Protein AF-A0A285LT43-F1 (afdb_monomer_lite)

Secondary structure (DSSP, 8-state):
-EEEEEEEE---SS-EEEEEETT-EEEEEEE----TTSPPP--EEEEEEEETT--SEEEEEEEE--------TTPPPP-------SSTTPEEEE-SS-EEEEEE-S-SS---------

Structure (mmCIF, N/CA/C/O backbone):
data_AF-A0A285LT43-F1
#
_entry.id   AF-A0A285LT43-F1
#
loop_
_atom_site.group_PDB
_atom_site.id
_atom_site.type_symbol
_atom_site.label_atom_id
_atom_site.label_alt_id
_atom_site.label_comp_id
_atom_site.label_asym_id
_atom_site.label_entity_id
_atom_site.label_seq_id
_atom_site.pdbx_PDB_ins_code
_atom_site.Cartn_x
_atom_site.Cartn_y
_atom_site.Cartn_z
_atom_site.occupancy
_atom_site.B_iso_or_equiv
_atom_site.auth_seq_id
_atom_site.auth_comp_id
_atom_site.auth_asym_id
_atom_site.auth_atom_id
_atom_site.pdbx_PDB_model_num
ATOM 1 N N . MET A 1 1 ? 1.463 -8.954 -21.523 1.00 63.94 1 MET A N 1
ATOM 2 C CA . MET A 1 1 ? 0.320 -9.399 -20.696 1.00 63.94 1 MET A CA 1
ATOM 3 C C . MET A 1 1 ? 0.419 -8.678 -19.355 1.00 63.94 1 MET A C 1
ATOM 5 O O . MET A 1 1 ? 1.484 -8.163 -19.025 1.00 63.94 1 MET A O 1
ATOM 9 N N . THR A 1 2 ? -0.677 -8.574 -18.611 1.00 78.69 2 THR A N 1
ATOM 10 C CA . THR A 1 2 ? -0.688 -7.975 -17.268 1.00 78.69 2 THR A CA 1
ATOM 11 C C . THR A 1 2 ? -0.785 -9.095 -16.241 1.00 78.69 2 THR A C 1
ATOM 13 O O . THR A 1 2 ? -1.584 -10.013 -16.425 1.00 78.69 2 THR A O 1
ATOM 16 N N . LYS A 1 3 ? 0.014 -9.033 -15.173 1.00 86.81 3 LYS A N 1
ATOM 17 C CA . LYS A 1 3 ? -0.004 -10.011 -14.075 1.00 86.81 3 LYS A CA 1
ATOM 18 C C . LYS A 1 3 ? -0.504 -9.357 -12.792 1.00 86.81 3 LYS A C 1
ATOM 20 O O . LYS A 1 3 ? -0.312 -8.158 -12.593 1.00 86.81 3 LYS A O 1
ATOM 25 N N . ILE A 1 4 ? -1.141 -10.154 -11.936 1.00 90.88 4 ILE A N 1
ATOM 26 C CA . ILE A 1 4 ? -1.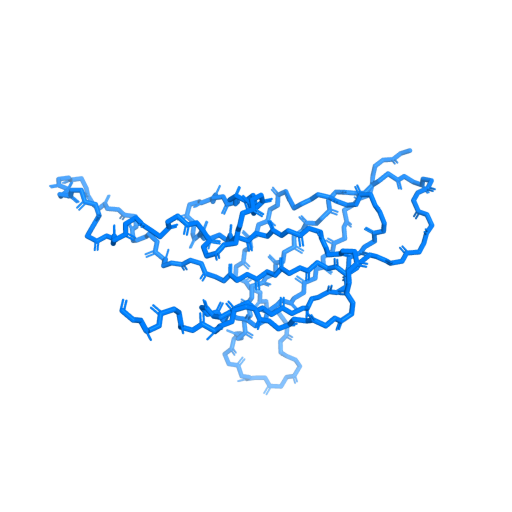522 -9.758 -10.579 1.00 90.88 4 ILE A CA 1
ATOM 27 C C . ILE A 1 4 ? -0.643 -10.527 -9.595 1.00 90.88 4 ILE A C 1
ATOM 29 O O . ILE A 1 4 ? -0.560 -11.751 -9.673 1.00 90.88 4 ILE A O 1
ATOM 33 N N . VAL A 1 5 ? 0.003 -9.810 -8.679 1.00 90.25 5 VAL A N 1
ATOM 34 C CA . VAL A 1 5 ? 0.801 -10.387 -7.591 1.00 90.25 5 VAL A CA 1
ATOM 35 C C . VAL A 1 5 ? 0.114 -10.103 -6.265 1.00 90.25 5 VAL A C 1
ATOM 37 O O . VAL A 1 5 ? -0.343 -8.987 -6.037 1.00 90.25 5 VAL A O 1
ATOM 40 N N . CYS A 1 6 ? 0.035 -11.111 -5.402 1.00 91.88 6 CYS A N 1
ATOM 41 C CA . CYS A 1 6 ? -0.517 -10.981 -4.060 1.00 91.88 6 CYS A CA 1
ATOM 42 C C . CYS A 1 6 ? 0.617 -10.824 -3.041 1.00 91.88 6 CYS A C 1
ATOM 44 O O . CYS A 1 6 ? 1.565 -11.610 -3.047 1.00 91.88 6 CYS A O 1
ATOM 46 N N . ILE A 1 7 ? 0.512 -9.817 -2.175 1.00 90.00 7 ILE A N 1
ATOM 47 C CA . ILE A 1 7 ? 1.444 -9.539 -1.081 1.00 90.00 7 ILE A CA 1
ATOM 48 C C . ILE A 1 7 ? 0.634 -9.394 0.204 1.00 90.00 7 ILE A C 1
ATOM 50 O O . ILE A 1 7 ? -0.247 -8.538 0.299 1.00 90.00 7 ILE A O 1
ATOM 54 N N . LEU A 1 8 ? 0.945 -10.218 1.202 1.00 89.88 8 LEU A N 1
ATOM 55 C CA . LEU A 1 8 ? 0.352 -10.118 2.530 1.00 89.88 8 LEU A CA 1
ATOM 56 C C . LEU A 1 8 ? 1.108 -9.068 3.349 1.00 89.88 8 LEU A C 1
ATOM 58 O O . LEU A 1 8 ? 2.3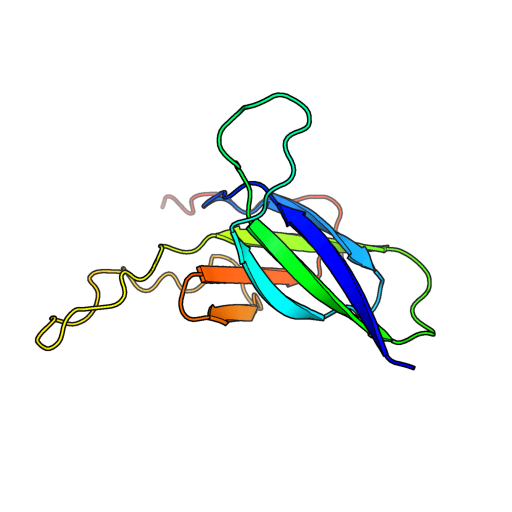11 -9.208 3.565 1.00 89.88 8 LEU A O 1
ATOM 62 N N . ILE A 1 9 ? 0.404 -8.043 3.823 1.00 87.88 9 ILE A N 1
ATOM 63 C CA . ILE A 1 9 ? 0.962 -7.022 4.715 1.00 87.88 9 ILE A CA 1
ATOM 64 C C . ILE A 1 9 ? 0.358 -7.142 6.111 1.00 87.88 9 ILE A C 1
ATOM 66 O O . ILE A 1 9 ? -0.803 -7.523 6.270 1.00 87.88 9 ILE A O 1
ATOM 70 N N . GLN A 1 10 ? 1.130 -6.780 7.133 1.00 85.12 10 GLN A N 1
ATOM 71 C CA . GLN A 1 10 ? 0.573 -6.573 8.466 1.00 85.12 10 GLN A CA 1
ATOM 72 C C . GLN A 1 10 ? -0.155 -5.219 8.506 1.00 85.12 10 GLN A C 1
ATOM 74 O O . GLN A 1 10 ? 0.392 -4.234 8.002 1.00 85.12 10 GLN A O 1
ATOM 79 N N . PRO A 1 11 ? -1.368 -5.132 9.086 1.00 80.81 11 PRO A N 1
ATOM 80 C CA . PRO A 1 11 ? -2.032 -3.851 9.277 1.00 80.81 11 PRO A CA 1
ATOM 81 C C . PRO A 1 11 ? -1.184 -2.987 10.211 1.00 80.81 11 PRO A C 1
ATOM 83 O O . PRO A 1 11 ? -0.969 -3.345 11.366 1.00 80.81 11 PRO A O 1
ATOM 86 N N . ASN A 1 12 ? -0.709 -1.848 9.718 1.00 81.75 12 ASN A N 1
ATOM 87 C CA . ASN A 1 12 ? 0.052 -0.896 10.513 1.00 81.75 12 ASN A CA 1
ATOM 88 C C . ASN A 1 12 ? -0.374 0.524 10.145 1.00 81.75 12 ASN A C 1
ATOM 90 O O . ASN A 1 12 ? -0.421 0.864 8.965 1.00 81.75 12 ASN A O 1
ATOM 94 N N . THR A 1 13 ? -0.704 1.348 11.137 1.00 80.69 13 THR A N 1
ATOM 95 C CA . THR A 1 13 ? -1.014 2.768 10.920 1.00 80.69 13 THR A CA 1
ATOM 96 C C . THR A 1 13 ? 0.232 3.598 10.630 1.00 80.69 13 THR A C 1
ATOM 98 O O . THR A 1 13 ? 0.114 4.716 10.135 1.00 80.69 13 THR A O 1
ATOM 101 N N . GLU A 1 14 ? 1.417 3.065 10.918 1.00 81.00 14 GLU A N 1
ATOM 102 C CA . GLU A 1 14 ? 2.705 3.642 10.558 1.00 81.00 14 GLU A CA 1
ATOM 103 C C . GLU A 1 14 ? 3.158 3.219 9.155 1.00 81.00 14 GLU A C 1
ATOM 105 O O . GLU A 1 14 ? 2.824 2.139 8.659 1.00 81.00 14 GLU A O 1
ATOM 110 N N . TRP A 1 15 ? 3.971 4.064 8.519 1.00 83.56 15 TRP A N 1
ATOM 111 C CA . TRP A 1 15 ? 4.581 3.752 7.230 1.00 83.56 15 TRP A CA 1
ATOM 112 C C . TRP A 1 15 ? 5.536 2.563 7.332 1.00 83.56 15 TRP A C 1
ATOM 114 O O . TRP A 1 15 ? 6.552 2.622 8.018 1.00 83.56 15 TRP A O 1
ATOM 124 N N . THR A 1 16 ? 5.227 1.499 6.596 1.00 84.69 16 THR A N 1
ATOM 125 C CA . THR A 1 16 ? 6.015 0.265 6.537 1.00 84.69 16 THR A CA 1
ATOM 126 C C . THR A 1 16 ? 6.522 0.037 5.114 1.00 84.69 16 THR A C 1
ATOM 128 O O . THR A 1 16 ? 5.844 0.381 4.147 1.00 84.69 16 THR A O 1
ATOM 131 N N . SER A 1 17 ? 7.720 -0.531 4.968 1.00 88.00 17 SER A N 1
ATOM 132 C CA . SER A 1 17 ? 8.283 -0.879 3.657 1.00 88.00 17 SER A CA 1
ATOM 133 C C . SER A 1 17 ? 7.880 -2.288 3.232 1.00 88.00 17 SER A C 1
ATOM 135 O O . SER A 1 17 ? 7.991 -3.228 4.015 1.00 88.00 17 SER A O 1
ATOM 137 N N . ILE A 1 18 ? 7.479 -2.435 1.972 1.00 89.62 18 ILE A N 1
ATOM 138 C CA . ILE A 1 18 ? 7.258 -3.713 1.291 1.00 89.62 18 ILE A CA 1
ATOM 139 C C . ILE A 1 18 ? 7.996 -3.716 -0.050 1.00 89.62 18 ILE A C 1
ATOM 141 O O . ILE A 1 18 ? 8.328 -2.659 -0.592 1.00 89.62 18 ILE A O 1
ATOM 145 N N . GLU A 1 19 ? 8.229 -4.897 -0.607 1.00 90.75 19 GLU A N 1
ATOM 146 C CA . GLU A 1 19 ? 8.748 -5.051 -1.966 1.00 90.75 19 GLU A CA 1
ATOM 147 C C . GLU A 1 19 ? 7.609 -5.424 -2.908 1.00 90.75 19 GLU A C 1
ATOM 149 O O . GLU A 1 19 ? 6.851 -6.355 -2.641 1.00 90.75 19 GLU A O 1
ATOM 154 N N . VAL A 1 20 ? 7.488 -4.693 -4.013 1.00 90.81 20 VAL A N 1
ATOM 155 C CA . VAL A 1 20 ? 6.523 -4.965 -5.084 1.00 90.81 20 VAL A CA 1
ATOM 156 C C . VAL A 1 20 ? 7.288 -5.186 -6.387 1.00 90.81 20 VAL A C 1
ATOM 158 O O . VAL A 1 20 ? 8.382 -4.645 -6.539 1.00 90.81 20 VAL A O 1
ATOM 161 N N . PRO A 1 21 ? 6.761 -5.940 -7.364 1.00 91.12 21 PRO A N 1
ATOM 162 C CA . PRO A 1 21 ? 7.385 -5.992 -8.683 1.00 91.12 21 PRO A CA 1
ATOM 163 C C . PRO A 1 21 ? 7.525 -4.584 -9.271 1.00 91.12 21 PRO A C 1
ATOM 165 O O . PRO A 1 21 ? 6.654 -3.734 -9.047 1.00 91.12 21 PRO A O 1
ATOM 168 N N . ALA A 1 22 ? 8.580 -4.338 -10.046 1.00 87.62 22 ALA A N 1
ATOM 169 C CA . ALA A 1 22 ? 8.763 -3.051 -10.708 1.00 87.62 22 ALA A CA 1
ATOM 170 C C . ALA A 1 22 ? 7.518 -2.658 -11.526 1.00 87.62 22 ALA A C 1
ATOM 172 O O . ALA A 1 22 ? 6.747 -3.515 -11.966 1.00 87.62 22 ALA A O 1
ATOM 173 N N . GLY A 1 23 ? 7.254 -1.359 -11.673 1.00 87.88 23 GLY A N 1
ATOM 174 C CA . GLY A 1 23 ? 6.086 -0.896 -12.435 1.00 87.88 23 GLY A CA 1
ATOM 175 C C . GLY A 1 23 ? 4.715 -1.231 -11.818 1.00 87.88 23 GLY A C 1
ATOM 176 O O . GLY A 1 23 ? 3.692 -0.868 -12.393 1.00 87.88 23 GLY A O 1
ATOM 177 N N . SER A 1 24 ? 4.654 -1.849 -10.632 1.00 91.31 24 SER A N 1
ATOM 178 C CA . SER A 1 24 ? 3.380 -2.281 -10.045 1.00 91.31 24 SER A CA 1
ATOM 179 C C . SER A 1 24 ? 2.496 -1.132 -9.560 1.00 91.31 24 SER A C 1
ATOM 181 O O . SER A 1 24 ? 2.982 -0.069 -9.170 1.00 91.31 24 SER A O 1
ATOM 183 N N . SER A 1 25 ? 1.185 -1.374 -9.545 1.00 92.88 25 SER A N 1
ATOM 184 C CA . SER A 1 25 ? 0.168 -0.511 -8.930 1.00 92.88 25 SER A CA 1
ATOM 185 C C . SER A 1 25 ? -0.810 -1.341 -8.100 1.00 92.88 25 SER A C 1
ATOM 187 O O . SER A 1 25 ? -1.237 -2.405 -8.550 1.00 92.88 25 SER A O 1
ATOM 189 N N . LEU A 1 26 ? -1.181 -0.856 -6.915 1.00 93.31 26 LEU A N 1
ATOM 190 C CA . LEU A 1 26 ? -2.167 -1.509 -6.051 1.00 93.31 26 LEU A CA 1
ATOM 191 C C . LEU A 1 26 ? -3.564 -1.428 -6.685 1.00 93.31 26 LEU A C 1
ATOM 193 O O . LEU A 1 26 ? -3.986 -0.351 -7.105 1.00 93.31 26 LEU A O 1
ATOM 197 N N . VAL A 1 27 ? -4.270 -2.559 -6.774 1.00 94.62 27 VAL A N 1
ATOM 198 C CA . VAL A 1 27 ? -5.589 -2.643 -7.432 1.00 94.62 27 VAL A CA 1
ATOM 199 C C . VAL A 1 27 ? -6.677 -3.300 -6.590 1.00 94.62 27 VAL A C 1
ATOM 201 O O . VAL A 1 27 ? -7.853 -3.083 -6.870 1.00 94.62 27 VAL A O 1
ATOM 204 N N . TRP A 1 28 ? -6.320 -4.085 -5.574 1.00 92.62 28 TRP A N 1
ATOM 205 C CA . TRP A 1 28 ? -7.292 -4.691 -4.665 1.00 92.62 28 TRP A CA 1
ATOM 206 C C . TRP A 1 28 ? -6.676 -4.956 -3.291 1.00 92.62 28 TRP A C 1
ATOM 208 O O . TRP A 1 28 ? -5.460 -5.135 -3.185 1.00 92.62 28 TRP A O 1
ATOM 218 N N . ALA A 1 29 ? -7.509 -5.014 -2.255 1.00 90.19 29 ALA A N 1
ATOM 219 C CA . ALA A 1 29 ? -7.117 -5.470 -0.930 1.00 90.19 29 ALA A CA 1
ATOM 220 C C . ALA A 1 29 ? -8.264 -6.245 -0.274 1.00 90.19 29 ALA A C 1
ATOM 222 O O . ALA A 1 29 ? -9.426 -5.894 -0.454 1.00 90.19 29 ALA A O 1
ATOM 223 N N . GLU A 1 30 ? -7.952 -7.280 0.491 1.00 88.50 30 GLU A N 1
ATOM 224 C CA . GLU A 1 30 ? -8.946 -8.050 1.243 1.00 88.50 30 GLU A CA 1
ATOM 225 C C . GLU A 1 30 ? -8.345 -8.555 2.564 1.00 88.50 30 GLU A C 1
ATOM 227 O O . GLU A 1 30 ? -7.115 -8.535 2.721 1.00 88.50 30 GLU A O 1
ATOM 232 N N . PRO A 1 31 ? -9.167 -9.018 3.522 1.00 84.12 31 PRO A N 1
ATOM 233 C CA . PRO A 1 31 ? -8.656 -9.675 4.717 1.00 84.12 31 PRO A CA 1
ATOM 234 C C . PRO A 1 31 ? -7.735 -10.833 4.329 1.00 84.12 31 PRO A C 1
ATOM 236 O O . PRO A 1 31 ? -8.143 -11.790 3.676 1.00 84.12 31 PRO A O 1
ATOM 239 N N . GLY A 1 32 ? -6.462 -10.731 4.701 1.00 70.88 32 GLY A N 1
ATOM 240 C CA . GLY A 1 32 ? -5.457 -11.705 4.308 1.00 70.88 32 GLY A CA 1
ATOM 241 C C . GLY A 1 32 ? -5.476 -12.922 5.224 1.00 70.88 32 GLY A C 1
ATOM 242 O O . GLY A 1 32 ? -5.412 -12.777 6.444 1.00 70.88 32 GLY A O 1
ATOM 243 N N . GLY A 1 33 ? -5.502 -14.128 4.647 1.00 56.66 33 GLY A N 1
ATOM 244 C CA . GLY A 1 33 ? -5.394 -15.363 5.420 1.00 56.66 33 GLY A CA 1
ATOM 245 C C . GLY A 1 33 ? -4.879 -16.566 4.637 1.00 56.66 33 GLY A C 1
ATOM 246 O O . GLY A 1 33 ? -5.590 -17.094 3.795 1.00 56.66 33 GLY A O 1
ATOM 247 N N . ILE A 1 34 ? -3.693 -17.060 5.017 1.00 45.81 34 IL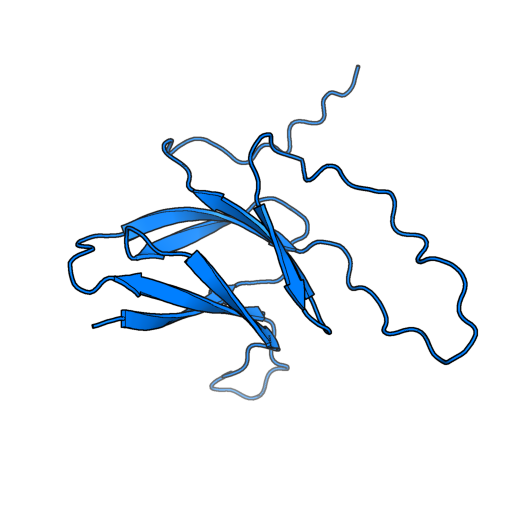E A N 1
ATOM 248 C CA . ILE A 1 34 ? -3.442 -18.491 5.259 1.00 45.81 34 ILE A CA 1
ATOM 249 C C . ILE A 1 34 ? -2.527 -18.576 6.485 1.00 45.81 34 ILE A C 1
ATOM 251 O O . ILE A 1 34 ? -1.356 -18.208 6.421 1.00 45.81 34 ILE A O 1
ATOM 255 N N . VAL A 1 35 ? -3.055 -19.081 7.601 1.00 42.84 35 VAL A N 1
ATOM 256 C CA . VAL A 1 35 ? -2.244 -19.533 8.736 1.00 42.84 35 VAL A CA 1
ATOM 257 C C . VAL A 1 35 ? -2.130 -21.046 8.624 1.00 42.84 35 VAL A C 1
ATOM 259 O O . VAL A 1 35 ? -3.103 -21.768 8.845 1.00 42.84 35 VAL A O 1
ATOM 262 N N . VAL A 1 36 ? -0.942 -21.552 8.300 1.00 43.69 36 VAL A N 1
ATOM 263 C CA . VAL A 1 36 ? -0.619 -22.954 8.584 1.00 43.69 36 VAL A CA 1
ATOM 264 C C . VAL A 1 36 ? -0.477 -23.052 10.107 1.00 43.69 36 VAL A C 1
ATOM 266 O O . VAL A 1 36 ? 0.573 -22.714 10.639 1.00 43.69 36 VAL A O 1
ATOM 269 N N . GLY A 1 37 ? -1.548 -23.422 10.825 1.00 46.88 37 GLY A N 1
ATOM 270 C CA . GLY A 1 37 ? -1.483 -23.646 12.281 1.00 46.88 37 GLY A CA 1
ATOM 271 C C . GLY A 1 37 ? -2.548 -22.996 13.178 1.00 46.88 37 GLY A C 1
ATOM 272 O O . GLY A 1 37 ? -2.297 -22.856 14.368 1.00 46.88 37 GLY A O 1
ATOM 273 N N . GLY A 1 38 ? -3.728 -22.618 12.670 1.00 41.03 38 GLY A N 1
ATOM 274 C CA . GLY A 1 38 ? -4.908 -22.391 13.530 1.00 41.03 38 GLY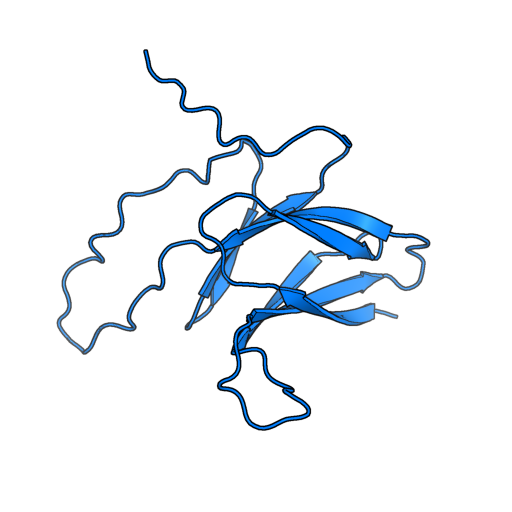 A CA 1
ATOM 275 C C . GLY A 1 38 ? -4.974 -21.071 14.317 1.00 41.03 38 GLY A C 1
ATOM 276 O O . GLY A 1 38 ? -5.764 -20.971 15.251 1.00 41.03 38 GLY A O 1
ATOM 277 N N . GLY A 1 39 ? -4.186 -20.058 13.950 1.00 51.50 39 GLY A N 1
ATOM 278 C CA . GLY A 1 39 ? -4.345 -18.687 14.452 1.00 51.50 39 GLY A CA 1
ATOM 279 C C . GLY A 1 39 ? -5.320 -17.860 13.604 1.00 51.50 39 GLY A C 1
ATOM 280 O O . GLY A 1 39 ? -5.466 -18.111 12.407 1.00 51.50 39 GLY A O 1
ATOM 281 N N . THR A 1 40 ? -5.977 -16.867 14.211 1.00 51.81 40 THR A N 1
ATOM 282 C CA . THR A 1 40 ? -6.802 -15.869 13.506 1.00 51.81 40 THR A CA 1
ATOM 283 C C . THR A 1 40 ? -5.982 -15.207 12.388 1.00 51.81 40 THR A C 1
ATOM 285 O O . THR A 1 40 ? -4.827 -14.853 12.643 1.00 51.81 40 THR A O 1
ATOM 288 N N . PRO A 1 41 ? -6.527 -15.017 11.171 1.00 53.81 41 PRO A N 1
ATOM 289 C CA . PRO A 1 41 ? -5.802 -14.354 10.090 1.00 53.81 41 PRO A CA 1
ATOM 290 C C . PRO A 1 41 ? -5.376 -12.946 10.526 1.00 53.81 41 PRO A C 1
ATOM 292 O O . PRO A 1 41 ? -6.226 -12.129 10.876 1.00 53.81 41 PRO A O 1
ATOM 295 N N . SER A 1 42 ? -4.073 -12.656 10.543 1.00 68.81 42 SER A N 1
ATOM 296 C CA . SER A 1 42 ? -3.548 -11.333 10.901 1.00 68.81 42 SER A CA 1
ATOM 297 C C . SER A 1 42 ? -2.815 -10.710 9.714 1.00 68.81 42 SER A C 1
ATOM 299 O O . SER A 1 42 ? -1.590 -10.711 9.624 1.00 68.81 42 SER A O 1
ATOM 301 N N . GLY A 1 43 ? -3.576 -10.183 8.755 1.00 83.81 43 GLY A N 1
ATOM 302 C CA . GLY A 1 43 ? -2.998 -9.523 7.589 1.00 83.81 43 GLY A CA 1
ATOM 303 C C . GLY A 1 43 ? -4.024 -8.888 6.660 1.00 83.81 43 GLY A C 1
ATOM 304 O O . GLY A 1 43 ? -5.225 -9.124 6.772 1.00 83.81 43 GLY A O 1
ATOM 305 N N . ILE A 1 44 ? -3.528 -8.095 5.716 1.00 88.06 44 ILE A N 1
ATOM 306 C CA . ILE A 1 44 ? -4.278 -7.579 4.569 1.00 88.06 44 ILE A CA 1
ATOM 307 C C . ILE A 1 44 ? -3.588 -8.139 3.327 1.00 88.06 44 ILE A C 1
ATOM 309 O O . ILE A 1 44 ? -2.403 -7.886 3.107 1.00 88.06 44 ILE A O 1
ATOM 313 N N . ALA A 1 45 ? -4.295 -8.944 2.539 1.00 91.31 45 ALA A N 1
ATOM 314 C CA . ALA A 1 45 ? -3.795 -9.379 1.244 1.00 91.31 45 ALA A CA 1
ATOM 315 C C . ALA A 1 45 ? -3.967 -8.223 0.257 1.00 91.31 45 ALA A C 1
ATOM 317 O O . ALA A 1 45 ? -5.073 -7.727 0.066 1.00 91.31 45 ALA A O 1
ATOM 318 N N . THR A 1 46 ? -2.871 -7.773 -0.345 1.00 92.31 46 THR A N 1
ATOM 319 C CA . THR A 1 46 ? -2.844 -6.672 -1.315 1.00 92.31 46 THR A CA 1
ATOM 320 C C . THR A 1 46 ? -2.483 -7.206 -2.692 1.00 92.31 46 THR A C 1
ATOM 322 O O . THR A 1 46 ? -1.546 -7.991 -2.837 1.00 92.31 46 THR A O 1
ATOM 325 N N . PHE A 1 47 ? -3.223 -6.789 -3.714 1.00 93.69 47 PHE A N 1
ATOM 326 C CA . PHE A 1 47 ? -3.072 -7.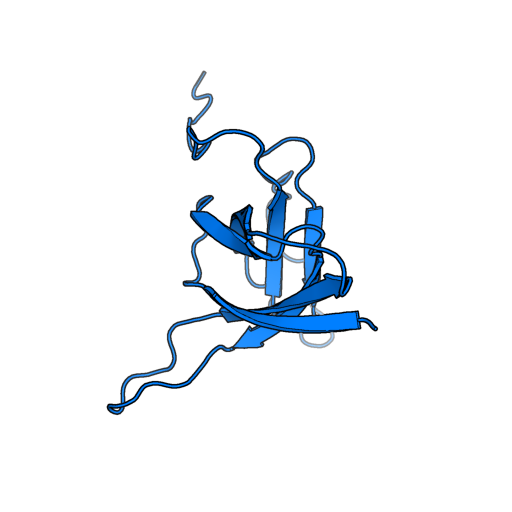282 -5.077 1.00 93.69 47 PHE A CA 1
ATOM 327 C C . PHE A 1 47 ? -2.544 -6.184 -5.988 1.00 93.69 47 PHE A C 1
ATOM 329 O O . PHE A 1 47 ? -3.125 -5.103 -6.093 1.00 93.69 47 PHE A O 1
ATOM 336 N N . TRP A 1 48 ? -1.449 -6.485 -6.675 1.00 93.38 48 TRP A N 1
ATOM 337 C CA . TRP A 1 48 ? -0.657 -5.530 -7.431 1.00 93.38 48 TRP A CA 1
ATOM 338 C C . TRP A 1 48 ? -0.658 -5.889 -8.906 1.00 93.38 48 TRP A C 1
ATOM 340 O O . TRP A 1 48 ? -0.241 -6.980 -9.294 1.00 93.38 48 TRP A O 1
ATOM 350 N N . ARG A 1 49 ? -1.114 -4.953 -9.734 1.00 93.94 49 ARG A N 1
ATOM 351 C CA . ARG A 1 49 ? -1.072 -5.057 -11.189 1.00 93.94 49 ARG A CA 1
ATOM 352 C C . ARG A 1 49 ? 0.310 -4.666 -11.692 1.00 93.94 49 ARG A C 1
ATOM 354 O O . ARG A 1 49 ? 0.724 -3.536 -11.452 1.00 93.94 49 ARG A O 1
ATOM 361 N N . THR A 1 50 ? 0.975 -5.559 -12.421 1.00 89.69 50 THR A N 1
ATOM 362 C CA . THR A 1 50 ? 2.305 -5.342 -13.015 1.00 89.69 50 THR A CA 1
ATOM 363 C C . THR A 1 50 ? 2.312 -5.651 -14.515 1.00 89.69 50 THR A C 1
ATOM 365 O O . THR A 1 50 ? 1.540 -6.488 -15.000 1.00 89.69 50 THR A O 1
ATOM 368 N N . GLU A 1 51 ? 3.169 -4.958 -15.263 1.00 83.75 51 GLU A N 1
ATOM 369 C CA . GLU A 1 51 ? 3.408 -5.228 -16.681 1.00 83.75 51 GLU A CA 1
ATOM 370 C C . GLU A 1 51 ? 4.443 -6.350 -16.846 1.00 83.75 51 GLU A C 1
ATOM 372 O O . GLU A 1 51 ? 5.397 -6.446 -16.078 1.00 83.75 51 GLU A O 1
ATOM 377 N N . ASP A 1 52 ? 4.294 -7.197 -17.866 1.00 68.25 52 ASP A N 1
ATOM 378 C CA . ASP A 1 52 ? 5.184 -8.352 -18.085 1.00 68.25 52 ASP A CA 1
ATOM 379 C C . ASP A 1 52 ? 6.673 -8.022 -18.245 1.00 68.25 52 ASP A C 1
ATOM 381 O O . ASP A 1 52 ? 7.510 -8.885 -17.988 1.00 68.25 52 ASP A O 1
ATOM 385 N N . TYR A 1 53 ? 7.004 -6.813 -18.700 1.00 63.56 53 TYR A N 1
ATOM 386 C CA . TYR A 1 53 ? 8.384 -6.392 -18.961 1.00 63.56 53 TYR A CA 1
ATOM 387 C C . TYR A 1 53 ? 9.044 -5.721 -17.753 1.00 63.56 53 TYR A C 1
ATOM 389 O O . TYR A 1 53 ? 10.187 -5.273 -17.841 1.00 63.56 53 TYR A O 1
ATOM 397 N N . SER A 1 54 ? 8.335 -5.647 -16.627 1.00 64.06 54 SER A N 1
ATOM 398 C CA . SER A 1 54 ? 8.864 -5.081 -15.393 1.00 64.06 54 SER A CA 1
ATOM 399 C C . SER A 1 54 ? 9.775 -6.108 -14.720 1.00 64.06 54 SER A C 1
ATOM 401 O O . SER A 1 54 ? 9.310 -7.040 -14.066 1.00 64.06 54 SER A O 1
ATOM 403 N N . PHE A 1 55 ? 11.086 -5.969 -14.915 1.00 69.44 55 PHE A N 1
ATOM 404 C CA . PHE A 1 55 ? 12.084 -6.803 -14.248 1.00 69.44 55 PHE A CA 1
ATOM 405 C C . PHE A 1 55 ? 12.541 -6.149 -12.941 1.00 69.44 55 PHE A C 1
ATOM 407 O O . PHE A 1 55 ? 12.863 -4.964 -12.914 1.00 69.44 55 PHE A O 1
ATOM 414 N N . GLY A 1 56 ? 12.614 -6.945 -11.873 1.00 83.88 56 GLY A N 1
ATOM 415 C CA . GLY A 1 56 ? 13.094 -6.513 -10.559 1.00 83.88 56 GLY A CA 1
ATOM 416 C C . GLY A 1 56 ? 11.982 -6.167 -9.568 1.00 83.88 56 GLY A C 1
ATOM 417 O O . GLY A 1 56 ? 10.790 -6.277 -9.864 1.00 83.88 56 GLY A O 1
ATOM 418 N N . ALA A 1 57 ? 12.402 -5.777 -8.368 1.00 86.69 57 ALA A N 1
ATOM 419 C CA . ALA A 1 57 ? 11.533 -5.312 -7.297 1.00 86.69 57 ALA A CA 1
ATOM 420 C C . ALA A 1 57 ? 11.759 -3.813 -7.054 1.00 86.69 57 ALA A C 1
ATOM 422 O O . ALA A 1 57 ? 12.880 -3.316 -7.148 1.00 86.69 57 ALA A O 1
ATOM 423 N N . GLU A 1 58 ? 10.685 -3.103 -6.734 1.00 87.81 58 GLU A N 1
ATOM 424 C CA . GLU A 1 58 ? 10.685 -1.725 -6.258 1.00 87.81 58 GLU A CA 1
ATOM 425 C C . GLU A 1 58 ? 10.253 -1.720 -4.790 1.00 87.81 58 GLU A C 1
ATOM 427 O O . GLU A 1 58 ? 9.336 -2.445 -4.389 1.00 87.81 58 GLU A O 1
ATOM 432 N N . ARG A 1 59 ? 10.882 -0.872 -3.974 1.00 87.94 59 ARG A N 1
ATOM 433 C CA . ARG A 1 59 ? 10.429 -0.663 -2.600 1.00 87.94 59 ARG A CA 1
ATOM 434 C C . ARG A 1 59 ? 9.210 0.255 -2.601 1.00 87.94 59 ARG A C 1
ATOM 436 O O . ARG A 1 59 ? 9.229 1.341 -3.178 1.00 87.94 59 ARG A O 1
ATOM 443 N N . CYS A 1 60 ? 8.155 -0.160 -1.916 1.00 89.25 60 CYS A N 1
ATOM 444 C CA . CYS A 1 60 ? 6.946 0.620 -1.710 1.00 89.25 60 CYS A CA 1
ATOM 445 C C . CYS A 1 60 ? 6.756 0.872 -0.216 1.00 89.25 60 CYS A C 1
ATOM 447 O O . CYS A 1 60 ? 6.903 -0.034 0.599 1.00 89.25 60 CYS A O 1
ATOM 449 N N . LEU A 1 61 ? 6.410 2.102 0.143 1.00 88.94 61 LEU A N 1
ATOM 450 C CA . LEU A 1 61 ? 5.883 2.418 1.461 1.00 88.94 61 LEU A CA 1
ATOM 451 C C . LEU A 1 61 ? 4.381 2.179 1.444 1.00 88.94 61 LEU A C 1
ATOM 453 O O . LEU A 1 61 ? 3.711 2.541 0.477 1.00 88.94 61 LEU A O 1
ATOM 457 N N . ILE A 1 62 ? 3.864 1.578 2.505 1.00 89.69 62 ILE A N 1
ATOM 458 C CA . ILE A 1 62 ? 2.443 1.327 2.691 1.00 89.69 62 ILE A CA 1
ATOM 459 C C . ILE A 1 62 ? 2.065 1.538 4.155 1.00 89.69 62 ILE A C 1
ATOM 461 O O . ILE A 1 62 ? 2.837 1.213 5.057 1.00 89.69 62 ILE A O 1
ATOM 465 N N . ARG A 1 63 ? 0.884 2.097 4.398 1.00 86.44 63 ARG A N 1
ATOM 466 C CA . ARG A 1 63 ? 0.262 2.144 5.723 1.00 86.44 63 ARG A CA 1
ATOM 467 C C . ARG A 1 63 ? -1.235 1.938 5.602 1.00 86.44 63 ARG A C 1
ATOM 469 O O . ARG A 1 63 ? -1.850 2.324 4.608 1.00 86.44 63 ARG A O 1
ATOM 476 N N . ASN A 1 64 ? -1.814 1.381 6.648 1.00 85.06 64 ASN A N 1
ATOM 477 C CA . ASN A 1 64 ? -3.247 1.349 6.838 1.00 85.06 64 ASN A CA 1
ATOM 478 C C . ASN A 1 64 ? -3.727 2.733 7.298 1.00 85.06 64 ASN A C 1
ATOM 480 O O . ASN A 1 64 ? -3.161 3.352 8.204 1.00 85.06 64 ASN A O 1
ATOM 484 N N . GLY A 1 65 ? -4.756 3.237 6.636 1.00 76.62 65 GLY A N 1
ATOM 485 C CA . GLY A 1 65 ? -5.601 4.299 7.151 1.00 76.62 65 GLY A CA 1
ATOM 486 C C . GLY A 1 65 ? -6.629 3.735 8.134 1.00 76.62 65 GLY A C 1
ATOM 487 O O . GLY A 1 65 ? -6.700 2.520 8.344 1.00 76.62 65 GLY A O 1
ATOM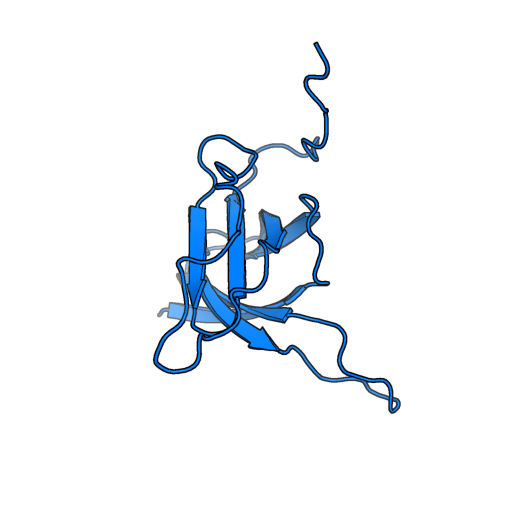 488 N N . PRO A 1 66 ? -7.412 4.602 8.786 1.00 63.00 66 PRO A N 1
ATOM 489 C CA . PRO A 1 66 ? -8.503 4.139 9.625 1.00 63.00 66 PRO A CA 1
ATOM 490 C C . PRO A 1 66 ? -9.509 3.328 8.797 1.00 63.00 66 PRO A C 1
ATOM 492 O O . PRO A 1 66 ? -9.807 3.661 7.650 1.00 63.00 66 PRO A O 1
ATOM 495 N N . ARG A 1 67 ? -10.024 2.250 9.392 1.00 56.59 67 ARG A N 1
ATOM 496 C CA . ARG A 1 67 ? -11.102 1.443 8.818 1.00 56.59 67 ARG A CA 1
ATOM 497 C C . ARG A 1 67 ? -12.361 2.303 8.771 1.00 56.59 67 ARG A C 1
ATOM 499 O O . ARG A 1 67 ? -12.864 2.666 9.828 1.00 56.59 67 ARG A O 1
ATOM 506 N N . THR A 1 68 ? -12.865 2.617 7.583 1.00 51.91 68 THR A N 1
ATOM 507 C CA . THR A 1 68 ? -14.216 3.166 7.453 1.00 51.91 68 THR A CA 1
ATOM 508 C C . THR A 1 68 ? -15.207 2.066 7.808 1.00 51.91 68 THR A C 1
ATOM 510 O O . THR A 1 68 ? -15.267 1.054 7.112 1.00 51.91 68 THR A O 1
ATOM 513 N N . ASP A 1 69 ? -15.931 2.225 8.916 1.00 46.31 69 ASP A N 1
ATOM 514 C CA . ASP A 1 69 ? -17.080 1.368 9.216 1.00 46.31 69 ASP A CA 1
ATOM 515 C C . ASP A 1 69 ? -18.145 1.639 8.132 1.00 46.31 69 ASP A C 1
ATOM 517 O O . ASP A 1 69 ? -18.366 2.808 7.788 1.00 46.31 69 ASP A O 1
ATOM 521 N N . PRO A 1 70 ? -18.749 0.615 7.502 1.00 48.88 70 PRO A N 1
ATOM 522 C CA . PRO A 1 70 ? -19.756 0.836 6.483 1.00 48.88 70 PRO A CA 1
ATOM 523 C C . PRO A 1 70 ? -21.038 1.244 7.190 1.00 48.88 70 PRO A C 1
ATOM 525 O O . PRO A 1 70 ? -21.740 0.415 7.771 1.00 48.88 70 PRO A O 1
ATOM 528 N N . GLY A 1 71 ? -21.304 2.544 7.147 1.00 46.12 71 GLY A N 1
ATOM 529 C CA . GLY A 1 71 ? -22.390 3.097 7.910 1.00 46.12 71 GLY A CA 1
ATOM 530 C C . GLY A 1 71 ? -23.741 2.513 7.545 1.00 46.12 71 GLY A C 1
ATOM 531 O O . GLY A 1 71 ? -24.141 2.444 6.378 1.00 46.12 71 GLY A O 1
ATOM 532 N N . SER A 1 72 ? -24.446 2.081 8.583 1.00 43.75 72 SER A N 1
ATOM 533 C CA . SER A 1 72 ? -25.850 1.721 8.507 1.00 43.75 72 SER A CA 1
ATOM 534 C C . SER A 1 72 ? -26.658 2.918 7.982 1.00 43.75 72 SER A C 1
ATOM 536 O O . SER A 1 72 ? -26.247 4.071 8.144 1.00 43.75 72 SER A O 1
ATOM 538 N N . PRO A 1 73 ? -27.818 2.699 7.336 1.00 39.59 73 PRO A N 1
ATOM 539 C CA . PRO A 1 73 ? -28.571 3.790 6.723 1.00 39.59 73 PRO A CA 1
ATOM 540 C C . PRO A 1 73 ? -28.997 4.819 7.784 1.00 39.59 73 PRO A C 1
ATOM 542 O O . PRO A 1 73 ? -29.867 4.532 8.605 1.00 39.59 73 PRO A O 1
ATOM 545 N N . GLY A 1 74 ? -28.376 6.005 7.759 1.00 47.97 74 GLY A N 1
ATOM 546 C CA . GLY A 1 74 ? -28.595 7.094 8.720 1.00 47.97 74 GLY A CA 1
ATOM 547 C C . GLY A 1 74 ? -27.334 7.677 9.371 1.00 47.97 74 GLY A C 1
ATOM 548 O O . GLY A 1 74 ? -27.467 8.584 10.187 1.00 47.97 74 GLY A O 1
ATOM 549 N N . GLU A 1 75 ? -26.136 7.187 9.048 1.00 43.75 75 GLU A N 1
ATOM 550 C CA . GLU A 1 75 ? -24.923 7.594 9.767 1.00 43.75 75 GLU A CA 1
ATOM 551 C C . GLU A 1 75 ? -24.370 8.979 9.399 1.00 43.75 75 GLU A C 1
ATOM 553 O O . GLU A 1 75 ? -24.291 9.370 8.230 1.00 43.75 75 GLU A O 1
ATOM 558 N N . GLU A 1 76 ? -23.981 9.711 10.449 1.00 47.25 76 GLU A N 1
ATOM 559 C CA . GLU A 1 76 ? -23.189 10.931 10.371 1.00 47.25 76 GLU A CA 1
ATOM 560 C C . GLU A 1 76 ? -21.829 10.658 9.727 1.00 47.25 76 GLU A C 1
ATOM 562 O O . GLU A 1 76 ? -21.283 9.555 9.765 1.00 47.25 76 GLU A O 1
ATOM 567 N N . GLN A 1 77 ? -21.312 11.709 9.095 1.00 46.34 77 GLN A N 1
ATOM 568 C CA . GLN A 1 77 ? -20.034 11.737 8.403 1.00 46.34 77 GLN A CA 1
ATOM 569 C C . GLN A 1 77 ? -18.948 11.085 9.274 1.00 46.34 77 GLN A C 1
ATOM 571 O O . GLN A 1 77 ? -18.872 11.391 10.462 1.00 46.34 77 GLN A O 1
ATOM 576 N N . PRO A 1 78 ? -18.119 10.188 8.718 1.00 46.97 78 PRO A N 1
ATOM 577 C CA . PRO A 1 78 ? -17.180 9.447 9.535 1.00 46.97 78 PRO A CA 1
ATOM 578 C C . PRO A 1 78 ? -16.218 10.407 10.246 1.00 46.97 78 PRO A C 1
ATOM 580 O O . PRO A 1 78 ? -15.566 11.221 9.592 1.00 46.97 78 PRO A O 1
ATOM 583 N N . ASP A 1 79 ? -16.106 10.265 11.570 1.00 49.19 79 ASP A N 1
ATOM 584 C CA . ASP A 1 79 ? -15.247 11.032 12.493 1.00 49.19 79 ASP A CA 1
ATOM 585 C C . ASP A 1 79 ? -13.738 10.786 12.269 1.00 49.19 79 ASP A C 1
ATOM 587 O O . ASP A 1 79 ? -12.910 10.868 13.180 1.00 49.19 79 ASP A O 1
ATOM 591 N N . PHE A 1 80 ? -13.332 10.441 11.046 1.00 46.34 80 PHE A N 1
ATOM 592 C CA . PHE A 1 80 ? -11.922 10.302 10.735 1.00 46.34 80 PHE A CA 1
ATOM 593 C C . PHE A 1 80 ? -11.333 11.693 10.531 1.00 46.34 80 PHE A C 1
ATOM 595 O O . PHE A 1 80 ? -11.725 12.385 9.585 1.00 46.34 80 PHE A O 1
ATOM 602 N N . PRO A 1 81 ? -10.354 12.113 11.357 1.00 42.16 81 PRO A N 1
ATOM 603 C CA . PRO A 1 81 ? -9.563 13.275 11.008 1.00 42.16 81 PRO A CA 1
ATOM 604 C C . PRO A 1 81 ? -8.961 13.003 9.632 1.00 42.16 81 PRO A C 1
ATOM 606 O O . PRO A 1 81 ? -8.351 11.955 9.407 1.00 42.16 81 PRO A O 1
ATOM 609 N N . TYR A 1 82 ? -9.181 13.924 8.696 1.00 41.56 82 TYR A N 1
ATOM 610 C CA . TYR A 1 82 ? -8.551 13.878 7.387 1.00 41.56 82 TYR A CA 1
ATOM 611 C C . TYR A 1 82 ? -7.037 13.855 7.598 1.00 41.56 82 TYR A C 1
ATOM 613 O O . TYR A 1 82 ? -6.419 14.872 7.911 1.00 41.56 82 TYR A O 1
ATOM 621 N N . VAL A 1 83 ? -6.437 12.675 7.477 1.00 47.19 83 VAL A N 1
ATOM 622 C CA . VAL A 1 83 ? -4.988 12.545 7.457 1.00 47.19 83 VAL A CA 1
ATOM 623 C C . VAL A 1 83 ? -4.603 12.718 5.998 1.00 47.19 83 VAL A C 1
ATOM 625 O O . VAL A 1 83 ? -4.649 11.760 5.226 1.00 47.19 83 VAL A O 1
ATOM 628 N N . GLU A 1 84 ? -4.265 13.951 5.608 1.00 48.66 84 GLU A N 1
ATOM 629 C CA . GLU A 1 84 ? -3.449 14.191 4.413 1.00 48.66 84 GLU A CA 1
ATOM 630 C C . GLU A 1 84 ? -2.287 13.214 4.533 1.00 48.66 84 GLU A C 1
ATOM 632 O O . GLU A 1 84 ? -1.622 13.272 5.558 1.00 48.66 84 GLU A O 1
ATOM 637 N N . GLY A 1 85 ? -2.168 12.233 3.631 1.00 52.28 85 GLY A N 1
ATOM 638 C CA . GLY A 1 85 ? -1.592 10.908 3.897 1.00 52.28 85 GLY A CA 1
ATOM 639 C C . GLY A 1 85 ? -0.140 10.835 4.388 1.00 52.28 85 GLY A C 1
ATOM 640 O O . GLY A 1 85 ? 0.624 10.100 3.797 1.00 52.28 85 GLY A O 1
ATOM 641 N N . GLY A 1 86 ? 0.271 11.557 5.433 1.00 55.97 86 GLY A N 1
ATOM 642 C CA . GLY A 1 86 ? 1.579 11.718 6.076 1.00 55.97 86 GLY A CA 1
ATOM 643 C C . GLY A 1 86 ? 2.754 12.119 5.180 1.00 55.97 86 GLY A C 1
ATOM 644 O O . GLY A 1 86 ? 3.754 12.627 5.671 1.00 55.97 86 GLY A O 1
ATOM 645 N N . LEU A 1 87 ? 2.674 11.846 3.881 1.00 70.12 87 LEU A N 1
ATOM 646 C CA . LEU A 1 87 ? 3.794 11.812 2.963 1.00 70.12 87 LEU A CA 1
ATOM 647 C C . LEU A 1 87 ? 3.357 12.381 1.616 1.00 70.12 87 LEU A C 1
ATOM 649 O O . LEU A 1 87 ? 2.500 11.820 0.931 1.00 70.12 87 LEU A O 1
ATOM 653 N N . GLN A 1 88 ? 3.986 13.483 1.211 1.00 71.94 88 GLN A N 1
ATOM 654 C CA . GLN A 1 88 ? 3.712 14.134 -0.066 1.00 71.94 88 GLN A CA 1
ATOM 655 C C . GLN A 1 88 ? 3.825 13.133 -1.228 1.00 71.94 88 GLN A C 1
ATOM 657 O O . GLN A 1 88 ? 4.836 12.435 -1.367 1.00 71.94 88 GLN A O 1
ATOM 662 N N . GLY A 1 89 ? 2.794 13.065 -2.071 1.00 74.31 89 GLY A N 1
ATOM 663 C CA . GLY A 1 89 ? 2.743 12.158 -3.222 1.00 74.31 89 GLY A CA 1
ATOM 664 C C . GLY A 1 89 ? 2.397 10.702 -2.889 1.00 74.31 89 GLY A C 1
ATOM 665 O O . GLY A 1 89 ? 2.591 9.839 -3.742 1.00 74.31 89 GLY A O 1
ATOM 666 N N . ALA A 1 90 ? 1.918 10.408 -1.676 1.00 81.44 90 ALA A N 1
ATOM 667 C CA . ALA A 1 90 ? 1.254 9.141 -1.391 1.00 81.44 90 ALA A CA 1
ATOM 668 C C . ALA A 1 90 ? -0.093 9.047 -2.122 1.00 81.44 90 ALA A C 1
ATOM 670 O O . ALA A 1 90 ? -0.832 10.026 -2.231 1.00 81.44 90 ALA A O 1
ATOM 671 N N . VAL A 1 91 ? -0.408 7.851 -2.608 1.00 87.62 91 VAL A N 1
ATOM 672 C CA . VAL A 1 91 ? -1.637 7.536 -3.331 1.00 87.62 91 VAL A CA 1
ATOM 673 C C . VAL A 1 91 ? -2.577 6.789 -2.384 1.00 87.62 91 VAL A C 1
ATOM 675 O O . VAL A 1 91 ? -2.163 5.781 -1.800 1.00 87.62 91 VAL A O 1
ATOM 678 N N . PRO A 1 92 ? -3.829 7.244 -2.209 1.00 87.06 92 PRO A N 1
ATOM 679 C CA . PRO A 1 92 ? -4.821 6.480 -1.476 1.00 87.06 92 PRO A CA 1
ATOM 680 C C . PRO A 1 92 ? -5.340 5.325 -2.341 1.00 87.06 92 PRO A C 1
ATOM 682 O O . PRO A 1 92 ? -5.600 5.475 -3.535 1.00 87.06 92 PRO A O 1
ATOM 685 N N . PHE A 1 93 ? -5.528 4.171 -1.719 1.00 89.62 93 PHE A N 1
ATOM 686 C CA . PHE A 1 93 ? -6.317 3.058 -2.220 1.00 89.62 93 PHE A CA 1
ATOM 687 C C . PHE A 1 93 ? -7.482 2.859 -1.255 1.00 89.62 93 PHE A C 1
ATOM 689 O O . PHE A 1 93 ? -7.266 2.686 -0.058 1.00 89.62 93 PHE A O 1
ATOM 696 N N . ILE A 1 94 ? -8.707 2.910 -1.770 1.00 85.69 94 ILE A N 1
ATOM 697 C CA . ILE A 1 94 ? -9.923 2.776 -0.968 1.00 85.69 94 ILE A CA 1
ATOM 698 C C . ILE A 1 94 ? -10.782 1.690 -1.594 1.00 85.69 94 ILE A C 1
ATOM 700 O O . ILE A 1 94 ? -11.073 1.741 -2.790 1.00 85.69 94 ILE A O 1
ATOM 704 N N . ASN A 1 95 ? -11.208 0.731 -0.783 1.00 81.38 95 ASN A N 1
ATOM 705 C CA . ASN A 1 95 ? -12.324 -0.146 -1.104 1.00 81.38 95 ASN A CA 1
ATOM 706 C C . ASN A 1 95 ? -13.303 -0.196 0.077 1.00 81.38 95 ASN A C 1
ATOM 708 O O . ASN A 1 95 ? -13.145 0.551 1.038 1.00 81.38 95 ASN A O 1
ATOM 712 N N . GLY A 1 96 ? -14.336 -1.037 -0.012 1.00 75.75 96 GLY A N 1
ATOM 713 C CA . GLY A 1 96 ? -15.378 -1.103 1.018 1.00 75.75 96 GLY A CA 1
ATOM 714 C C . GLY A 1 96 ? -14.861 -1.420 2.427 1.00 75.75 96 GLY A C 1
ATOM 715 O O . GLY A 1 96 ? -15.506 -1.031 3.393 1.00 75.75 96 GLY A O 1
ATOM 716 N N . ASP A 1 97 ? -13.697 -2.067 2.541 1.00 75.94 97 ASP A N 1
ATOM 717 C CA . ASP A 1 97 ? -13.160 -2.571 3.809 1.00 75.94 97 ASP A CA 1
ATOM 718 C C . ASP A 1 97 ? -11.881 -1.847 4.273 1.00 75.94 97 ASP A C 1
ATOM 720 O O . ASP A 1 97 ? -11.560 -1.863 5.465 1.00 75.94 97 ASP A O 1
ATOM 724 N N . TYR A 1 98 ? -11.136 -1.221 3.353 1.00 80.00 98 TYR A N 1
ATOM 725 C CA . TYR A 1 98 ? -9.800 -0.681 3.605 1.00 80.00 98 TYR A CA 1
ATOM 726 C C . TYR A 1 98 ? -9.580 0.696 2.989 1.00 80.00 98 TYR A C 1
ATOM 728 O O . TYR A 1 98 ? -9.847 0.924 1.810 1.00 80.00 98 TYR A O 1
ATOM 736 N N . LEU A 1 99 ? -8.940 1.565 3.771 1.00 86.50 99 LEU A N 1
ATOM 737 C CA . LEU A 1 99 ? -8.195 2.722 3.290 1.00 86.50 99 LEU A CA 1
ATOM 738 C C . LEU A 1 99 ? -6.708 2.411 3.472 1.00 86.50 99 LEU A C 1
ATOM 740 O O . LEU A 1 99 ? -6.244 2.266 4.595 1.00 86.50 99 LEU A O 1
ATOM 744 N N . LEU A 1 100 ? -5.951 2.319 2.387 1.00 88.62 100 LEU A N 1
ATOM 745 C CA . LEU A 1 100 ? -4.500 2.139 2.398 1.00 88.62 100 LEU A CA 1
ATOM 746 C C . LEU A 1 100 ? -3.844 3.354 1.748 1.00 88.62 100 LEU A C 1
ATOM 748 O O . LEU A 1 100 ? -4.306 3.839 0.721 1.00 88.62 100 LEU A O 1
ATOM 752 N N . TRP A 1 101 ? -2.731 3.818 2.301 1.00 88.81 101 TRP A N 1
ATOM 753 C CA . TRP A 1 101 ? -1.869 4.793 1.638 1.00 88.81 101 TRP A CA 1
ATOM 754 C C . TRP A 1 101 ? -0.620 4.089 1.152 1.00 88.81 101 TRP A C 1
ATOM 756 O O . TRP A 1 101 ? -0.021 3.325 1.908 1.00 88.81 101 TRP A O 1
ATOM 766 N N . TRP A 1 102 ? -0.207 4.349 -0.086 1.00 90.50 102 TRP A N 1
ATOM 767 C CA . TRP A 1 102 ? 1.000 3.748 -0.642 1.00 90.50 102 TRP A CA 1
ATOM 768 C C . TRP A 1 102 ? 1.800 4.724 -1.503 1.00 90.50 102 TRP A C 1
ATOM 770 O O . TRP A 1 102 ? 1.262 5.671 -2.073 1.00 90.50 102 TRP A O 1
ATOM 780 N N . LYS A 1 103 ? 3.114 4.514 -1.586 1.00 87.69 103 LYS A N 1
ATOM 781 C CA . LYS A 1 103 ? 4.024 5.331 -2.396 1.00 87.69 103 LYS A CA 1
ATOM 782 C C . LYS A 1 103 ? 5.246 4.518 -2.807 1.00 87.69 103 LYS A C 1
ATOM 784 O O . LYS A 1 103 ? 5.870 3.880 -1.963 1.00 87.69 103 LYS A O 1
ATOM 789 N N . LYS A 1 104 ? 5.651 4.600 -4.076 1.00 87.62 104 LYS A N 1
ATOM 790 C CA . LYS A 1 104 ? 6.945 4.059 -4.523 1.00 87.62 104 LYS A CA 1
ATOM 791 C C . LYS A 1 104 ? 8.092 4.855 -3.892 1.00 87.62 104 LYS A C 1
ATOM 793 O O . LYS A 1 104 ? 8.097 6.084 -3.969 1.00 87.62 104 LYS A O 1
ATOM 798 N N . SER A 1 105 ? 9.048 4.172 -3.269 1.00 77.75 105 SER A N 1
ATOM 799 C CA . SER A 1 105 ? 10.236 4.798 -2.686 1.00 77.75 105 SER A CA 1
ATOM 800 C C . SER A 1 105 ? 11.435 4.637 -3.612 1.00 77.75 105 SER A C 1
ATOM 802 O O . SER A 1 105 ? 11.733 3.534 -4.060 1.00 77.75 105 SER A O 1
ATOM 804 N N . ALA A 1 106 ? 12.147 5.738 -3.854 1.00 65.56 106 ALA A N 1
ATOM 805 C CA . ALA A 1 106 ? 13.443 5.739 -4.535 1.00 65.56 106 ALA A CA 1
ATOM 806 C C . ALA A 1 106 ? 14.634 5.662 -3.556 1.00 65.56 106 ALA A C 1
ATOM 808 O O . ALA A 1 106 ? 15.777 5.605 -3.996 1.00 65.56 106 ALA A O 1
ATOM 809 N N . TYR A 1 107 ? 14.380 5.684 -2.240 1.00 57.44 107 TYR A N 1
ATOM 810 C CA . TYR A 1 107 ? 15.414 5.758 -1.206 1.00 57.44 107 TYR A CA 1
ATOM 811 C C . TYR A 1 107 ? 15.285 4.627 -0.178 1.00 57.44 107 TYR A C 1
ATOM 813 O O . TYR A 1 107 ? 14.177 4.248 0.213 1.00 57.44 107 TYR A O 1
ATOM 821 N N . ASP A 1 108 ? 16.436 4.135 0.292 1.00 52.31 108 ASP A N 1
ATOM 822 C CA . ASP A 1 108 ? 16.555 3.084 1.313 1.00 52.31 108 ASP A CA 1
ATOM 823 C C . ASP A 1 108 ? 16.287 3.565 2.750 1.00 52.31 108 ASP A C 1
ATOM 825 O O . ASP A 1 108 ? 16.140 2.744 3.651 1.00 52.31 108 ASP A O 1
ATOM 829 N N . ALA A 1 109 ? 16.215 4.877 2.982 1.00 48.00 109 ALA A N 1
ATOM 830 C CA . ALA A 1 109 ? 16.229 5.458 4.321 1.00 48.00 109 ALA A CA 1
ATOM 831 C C . ALA A 1 109 ? 14.931 6.210 4.645 1.00 48.00 109 ALA A C 1
ATOM 833 O O . ALA A 1 109 ? 14.908 7.418 4.483 1.00 48.00 109 ALA A O 1
ATOM 834 N N . TYR A 1 110 ? 13.873 5.525 5.099 1.00 55.59 110 TYR A N 1
ATOM 835 C CA . TYR A 1 110 ? 12.737 6.111 5.844 1.00 55.59 110 TYR A CA 1
ATOM 836 C C . TYR A 1 110 ? 11.943 5.001 6.568 1.00 55.59 110 TYR A C 1
ATOM 838 O O . TYR A 1 110 ? 11.888 3.869 6.084 1.00 55.59 110 TYR A O 1
ATOM 846 N N . PRO A 1 111 ? 11.318 5.318 7.718 1.00 50.59 111 PRO A N 1
ATOM 847 C CA . PRO A 1 111 ? 9.925 5.762 7.650 1.00 50.59 111 PRO A CA 1
ATOM 848 C C . PRO A 1 111 ? 9.748 7.188 8.208 1.00 50.59 111 PRO A C 1
ATOM 850 O O . PRO A 1 111 ? 10.372 7.539 9.210 1.00 50.59 111 PRO A O 1
ATOM 853 N N . PRO A 1 112 ? 8.915 8.042 7.584 1.00 49.34 112 PRO A N 1
ATOM 854 C CA . PRO A 1 112 ? 8.617 9.375 8.083 1.00 49.34 112 PRO A CA 1
ATOM 855 C C . PRO A 1 112 ? 7.542 9.255 9.168 1.00 49.34 112 PRO A C 1
ATOM 857 O O . PRO A 1 112 ? 6.372 9.534 8.935 1.00 49.34 112 PRO A O 1
ATOM 860 N N . ASN A 1 113 ? 7.948 8.810 10.354 1.00 46.59 113 ASN A N 1
ATOM 861 C CA . ASN A 1 113 ? 7.179 9.030 11.581 1.00 46.59 113 ASN A CA 1
ATOM 862 C C . ASN A 1 113 ? 7.851 10.117 12.433 1.00 46.59 113 ASN A C 1
ATOM 864 O O . ASN A 1 113 ? 7.687 10.152 13.651 1.00 46.59 113 ASN A O 1
ATOM 868 N N . SER A 1 114 ? 8.640 10.997 11.810 1.00 41.00 114 SER A N 1
ATOM 869 C CA . SER A 1 114 ? 9.137 12.196 12.471 1.00 41.00 114 SER A CA 1
ATOM 870 C C . SER A 1 114 ? 7.943 13.107 12.691 1.00 41.00 114 SER A C 1
ATOM 872 O O . SER A 1 114 ? 7.514 13.816 11.783 1.00 41.00 114 SER A O 1
ATOM 874 N N . ALA A 1 115 ? 7.377 13.042 13.891 1.00 42.09 115 ALA A N 1
ATOM 875 C CA . ALA A 1 115 ? 6.562 14.112 14.417 1.00 42.09 115 ALA A CA 1
ATOM 876 C C . ALA A 1 115 ? 7.299 15.431 14.149 1.00 42.09 115 ALA A C 1
ATOM 878 O O . ALA A 1 115 ? 8.365 15.673 14.716 1.00 42.09 115 ALA A O 1
ATOM 879 N N . SER A 1 116 ? 6.737 16.278 13.290 1.00 39.59 116 SER A N 1
ATOM 880 C CA . SER A 1 116 ? 6.990 17.714 13.349 1.00 39.59 116 SER A CA 1
ATOM 881 C C . SER A 1 116 ? 6.297 18.215 14.614 1.00 39.59 116 SER A C 1
ATOM 883 O O . SER A 1 116 ? 5.216 18.791 14.562 1.00 39.59 116 SER A O 1
ATOM 885 N N . GLY A 1 117 ? 6.848 17.848 15.769 1.00 45.09 117 GLY A N 1
ATOM 886 C CA . GLY A 1 117 ? 6.553 18.515 17.017 1.00 45.09 117 GLY A CA 1
ATOM 887 C C . GLY A 1 117 ? 7.344 19.808 17.025 1.00 45.09 117 GLY A C 1
ATOM 888 O O . GLY A 1 117 ? 8.487 19.788 17.464 1.00 45.09 117 GLY A O 1
ATOM 889 N N . GLU A 1 118 ? 6.734 20.877 16.518 1.00 34.31 118 GLU A N 1
ATOM 890 C CA . GLU A 1 118 ? 6.950 22.266 16.942 1.00 34.31 118 GLU A CA 1
ATOM 891 C C . GLU A 1 118 ? 5.616 23.016 16.876 1.00 34.31 118 GLU A C 1
ATOM 893 O O . GLU A 1 118 ? 4.916 22.895 15.844 1.00 34.31 118 GLU A O 1
#

Foldseek 3Di:
DKDKDKDWDAAAQFKDKDKDQAQKDWDDKDQDDDDPPDDDRGTIIIIIIHDPPRPDIFIKIKHWDDWDDPDDPPDDDDPGDPDPPLDPPWDWDDDNTTTMTMDTDPDPDDDPPPPPPD

Sequence (118 aa):
MTKIVCILIQPNTEWTSIEVPAGSSLVWAEPGGIVVGGGTPSGIATFWRTEDYSFGAERCLIRNGPRTDPGSPGEEQPDFPYVEGGLQGAVPFINGDYLLWWKKSAYDAYPPNSASGE

Organism: NCBI:txid756689

pLDDT: mean 71.36, std 18.95, range [34.31, 94.62]

Radius of gyration: 15.79 Å; chains: 1; bounding box: 45×46×38 Å